Protein AF-A0A0F9RXX1-F1 (afdb_monomer)

Mean predicted aligned error: 9.65 Å

Foldseek 3Di:
DDQPADADDDDDDPPLAPLQKWKKKFFADPVRDPVNVVVVCVVLQVVLQWDWRYWYDPPPTIIMTMTGHPDSVSSVVSVVVVVVVCVDPPHMGGDHSPPPPPPDD

Radius of gyration: 13.86 Å; Cα contacts (8 Å, |Δi|>4): 162; chains: 1; bounding box: 30×43×36 Å

Structure (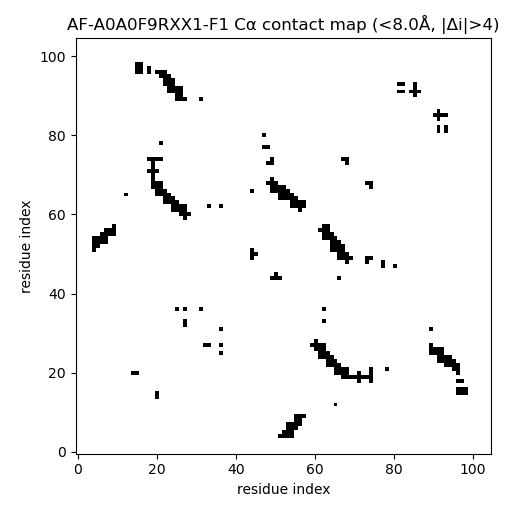mmCIF, N/CA/C/O backbone):
data_AF-A0A0F9RXX1-F1
#
_entry.id   AF-A0A0F9RXX1-F1
#
loop_
_atom_site.group_PDB
_atom_site.id
_atom_site.type_symbol
_atom_site.label_atom_id
_atom_site.label_alt_id
_atom_site.label_comp_id
_atom_site.label_asym_id
_atom_site.label_entity_id
_atom_site.label_seq_id
_atom_site.pdbx_PDB_ins_code
_atom_site.Cartn_x
_atom_site.Cartn_y
_atom_site.Cartn_z
_atom_site.occupancy
_atom_site.B_iso_or_equiv
_atom_site.auth_seq_id
_atom_site.auth_comp_id
_atom_site.auth_asym_id
_atom_site.auth_atom_id
_atom_site.pdbx_PDB_model_num
ATOM 1 N N . MET A 1 1 ? -2.436 15.608 -16.703 1.00 33.91 1 MET A N 1
ATOM 2 C CA . MET A 1 1 ? -3.454 14.572 -16.421 1.00 33.91 1 MET A CA 1
ATOM 3 C C . MET A 1 1 ? -3.519 14.367 -14.919 1.00 33.91 1 MET A C 1
ATOM 5 O O . MET A 1 1 ? -2.491 14.049 -14.336 1.00 33.91 1 MET A O 1
ATOM 9 N N . LYS A 1 2 ? -4.673 14.609 -14.289 1.00 34.03 2 LYS A N 1
ATOM 10 C CA . LYS A 1 2 ? -4.929 14.162 -12.915 1.00 34.03 2 LYS A CA 1
ATOM 11 C C . LYS A 1 2 ? -5.446 12.728 -13.027 1.00 34.03 2 LYS A C 1
ATOM 13 O O . LYS A 1 2 ? -6.387 12.495 -13.773 1.00 34.03 2 LYS A O 1
ATOM 18 N N . LEU A 1 3 ? -4.754 11.779 -12.407 1.00 41.56 3 LEU A N 1
ATOM 19 C CA . LEU A 1 3 ? -5.248 10.413 -12.267 1.00 41.56 3 LEU A CA 1
ATOM 20 C C . LEU A 1 3 ? -6.239 10.437 -11.107 1.00 41.56 3 LEU A C 1
ATOM 22 O O . LEU A 1 3 ? -5.826 10.628 -9.964 1.00 41.56 3 LEU A O 1
ATOM 26 N N . ASP A 1 4 ? -7.525 10.333 -11.425 1.00 45.31 4 ASP A N 1
ATOM 27 C CA . ASP A 1 4 ? -8.573 10.163 -10.426 1.00 45.31 4 ASP A CA 1
ATOM 28 C C . ASP A 1 4 ? -8.307 8.863 -9.653 1.00 45.31 4 ASP A C 1
ATOM 30 O O . ASP A 1 4 ? -8.056 7.813 -10.249 1.00 45.31 4 ASP A O 1
ATOM 34 N N . GLU A 1 5 ? -8.278 8.948 -8.319 1.00 51.69 5 GLU A N 1
ATOM 35 C CA . GLU A 1 5 ? -8.159 7.783 -7.438 1.00 51.69 5 GLU A CA 1
ATOM 36 C C . GLU A 1 5 ? -9.361 6.860 -7.710 1.00 51.69 5 GLU A C 1
ATOM 38 O O . GLU A 1 5 ? -10.485 7.190 -7.340 1.00 51.69 5 GLU A O 1
ATOM 43 N N . ILE A 1 6 ? -9.148 5.718 -8.369 1.00 58.66 6 ILE A N 1
ATOM 44 C CA . ILE A 1 6 ? -10.227 4.761 -8.644 1.00 58.66 6 ILE A CA 1
ATOM 45 C C . ILE A 1 6 ? -10.452 3.919 -7.382 1.00 58.66 6 ILE A C 1
ATOM 47 O O . ILE A 1 6 ? -9.615 3.085 -7.025 1.00 58.66 6 ILE A O 1
ATOM 51 N N . GLU A 1 7 ? -11.581 4.132 -6.707 1.00 54.44 7 GLU A N 1
ATOM 52 C CA . GLU A 1 7 ? -12.119 3.183 -5.729 1.00 54.44 7 GLU A CA 1
ATOM 53 C C . GLU A 1 7 ? -12.779 2.043 -6.503 1.00 54.44 7 GLU A C 1
ATOM 55 O O . GLU A 1 7 ? -13.752 2.257 -7.222 1.00 54.44 7 GLU A O 1
ATOM 60 N N . THR A 1 8 ? -12.199 0.843 -6.430 1.00 55.31 8 THR A N 1
ATOM 61 C CA . THR A 1 8 ? -12.719 -0.313 -7.172 1.00 55.31 8 THR A CA 1
ATOM 62 C C . THR A 1 8 ? -13.281 -1.330 -6.189 1.00 55.31 8 THR A C 1
ATOM 64 O O . THR A 1 8 ? -12.537 -1.923 -5.407 1.00 55.31 8 THR A O 1
ATOM 67 N N . GLU A 1 9 ? -14.597 -1.527 -6.226 1.00 53.41 9 GLU A N 1
ATOM 68 C CA . GLU A 1 9 ? -15.256 -2.672 -5.602 1.00 53.41 9 GLU A CA 1
ATOM 69 C C . GLU A 1 9 ? -15.034 -3.890 -6.519 1.00 53.41 9 GLU A C 1
ATOM 71 O O . GLU A 1 9 ? -15.354 -3.863 -7.704 1.00 53.41 9 GLU A O 1
ATOM 76 N N . GLU A 1 10 ? -14.384 -4.930 -5.993 1.00 46.94 10 GLU A N 1
ATOM 77 C CA . GLU A 1 10 ? -14.300 -6.273 -6.597 1.00 46.94 10 GLU A CA 1
ATOM 78 C C . GLU A 1 10 ? -13.586 -6.448 -7.953 1.00 46.94 10 GLU A C 1
ATOM 80 O O . GLU A 1 10 ? -13.932 -7.333 -8.737 1.00 46.94 10 GLU A O 1
ATOM 85 N N . ARG A 1 11 ? -12.510 -5.707 -8.238 1.00 47.19 11 ARG A N 1
ATOM 86 C CA . ARG A 1 11 ? -11.548 -6.172 -9.256 1.00 47.19 11 ARG A CA 1
ATOM 87 C C . ARG A 1 11 ? -10.304 -6.726 -8.591 1.00 47.19 11 ARG A C 1
ATOM 89 O O . ARG A 1 11 ? -9.557 -5.989 -7.953 1.00 47.19 11 ARG A O 1
ATOM 96 N N . LEU A 1 12 ? -10.073 -8.027 -8.788 1.00 51.41 12 LEU A N 1
ATOM 97 C CA . LEU A 1 12 ? -8.745 -8.610 -8.621 1.00 51.41 12 LEU A CA 1
ATOM 98 C C . LEU A 1 12 ? -7.746 -7.724 -9.382 1.00 51.41 12 LEU A C 1
ATOM 100 O O . LEU A 1 12 ? -8.040 -7.344 -10.521 1.00 51.41 12 LEU A O 1
ATOM 104 N N . PRO A 1 13 ? -6.617 -7.348 -8.766 1.00 54.00 13 PRO A N 1
ATOM 105 C CA . PRO A 1 13 ? -5.747 -6.343 -9.341 1.00 54.00 13 PRO A CA 1
ATOM 106 C C . PRO A 1 13 ? -5.346 -6.651 -10.788 1.00 54.00 13 PRO A C 1
ATOM 108 O O . PRO A 1 13 ? -4.959 -7.759 -11.126 1.00 54.00 13 PRO A O 1
ATOM 111 N N . SER A 1 14 ? -5.453 -5.681 -11.689 1.00 53.91 14 SER A N 1
ATOM 112 C CA . SER A 1 14 ? -5.222 -5.911 -13.124 1.00 53.91 14 SER A CA 1
ATOM 113 C C . SER A 1 14 ? -3.738 -6.009 -13.512 1.00 53.91 14 SER A C 1
ATOM 115 O O . SER A 1 14 ? -3.428 -6.298 -14.664 1.00 53.91 14 SER A O 1
ATOM 117 N N . GLY A 1 15 ? -2.814 -5.755 -12.578 1.00 51.47 15 GLY A N 1
ATOM 118 C CA . GLY A 1 15 ? -1.370 -5.671 -12.821 1.00 51.47 15 GLY A CA 1
ATOM 119 C C . GLY A 1 15 ? -0.535 -6.845 -12.293 1.00 51.47 15 GLY A C 1
ATOM 120 O O . GLY A 1 15 ? 0.676 -6.687 -12.171 1.00 51.47 15 GLY A O 1
ATOM 121 N N . PHE A 1 16 ? -1.126 -8.020 -12.009 1.00 58.69 16 PHE A N 1
ATOM 122 C CA . PHE A 1 16 ? -0.423 -9.177 -11.404 1.00 58.69 16 PHE A CA 1
ATOM 123 C C . PHE A 1 16 ? 0.872 -9.619 -12.120 1.00 58.69 16 PHE A C 1
ATOM 125 O O . PHE A 1 16 ? 1.682 -10.330 -11.522 1.00 58.69 16 PHE A O 1
ATOM 132 N N . SER A 1 17 ? 1.076 -9.238 -13.384 1.00 64.75 17 SER A N 1
ATOM 133 C CA . SER A 1 17 ? 2.230 -9.634 -14.197 1.00 64.75 17 SER A CA 1
ATOM 134 C C . SER A 1 17 ? 3.352 -8.594 -14.293 1.00 64.75 17 SER A C 1
ATOM 136 O O . SER A 1 17 ? 4.440 -8.949 -14.740 1.00 64.75 17 SER A O 1
ATOM 138 N N . ASP A 1 18 ? 3.127 -7.326 -13.928 1.00 79.38 18 ASP A N 1
ATOM 139 C CA . ASP A 1 18 ? 4.164 -6.289 -14.037 1.00 79.38 18 ASP A CA 1
ATOM 140 C C . ASP A 1 18 ? 4.949 -6.186 -12.712 1.00 79.38 18 ASP A C 1
ATOM 142 O O . ASP A 1 18 ? 4.382 -5.814 -11.682 1.00 79.38 18 ASP A O 1
ATOM 146 N N . PRO A 1 19 ? 6.265 -6.484 -12.707 1.00 82.19 19 PRO A N 1
ATOM 147 C CA . PRO A 1 19 ? 7.076 -6.531 -11.487 1.00 82.19 19 PRO A CA 1
ATOM 148 C C . PRO A 1 19 ? 7.282 -5.157 -10.831 1.00 82.19 19 PRO A C 1
ATOM 150 O O . PRO A 1 19 ? 7.873 -5.065 -9.754 1.00 82.19 19 PRO A O 1
ATOM 153 N N . ARG A 1 20 ? 6.822 -4.077 -11.472 1.00 86.12 20 ARG A N 1
ATOM 154 C CA . ARG A 1 20 ? 6.796 -2.728 -10.906 1.00 86.12 20 ARG A CA 1
ATOM 155 C C . ARG A 1 20 ? 5.589 -2.477 -10.013 1.00 86.12 20 ARG A C 1
ATOM 157 O O . ARG A 1 20 ? 5.544 -1.428 -9.378 1.00 86.12 20 ARG A O 1
ATOM 164 N N . TYR A 1 21 ? 4.613 -3.378 -9.974 1.00 85.69 21 TYR A N 1
ATOM 165 C CA . TYR A 1 21 ? 3.463 -3.249 -9.092 1.00 85.69 21 TYR A CA 1
ATOM 166 C C . TYR A 1 21 ? 3.730 -3.905 -7.739 1.00 85.69 21 TYR A C 1
ATOM 168 O O . TYR A 1 21 ? 4.255 -5.016 -7.650 1.00 85.69 21 TYR A O 1
ATOM 176 N N . LEU A 1 22 ? 3.333 -3.218 -6.669 1.00 85.31 22 LEU A N 1
ATOM 177 C CA . LEU A 1 22 ? 3.188 -3.811 -5.346 1.00 85.31 22 LEU A CA 1
ATOM 178 C C . LEU A 1 22 ? 1.735 -3.753 -4.900 1.00 85.31 22 LEU A C 1
ATOM 180 O O . LEU A 1 22 ? 1.092 -2.705 -4.964 1.00 85.31 22 LEU A O 1
ATOM 184 N N . TYR A 1 23 ? 1.293 -4.877 -4.351 1.00 84.12 23 TYR A N 1
ATOM 185 C CA . TYR A 1 23 ? 0.010 -5.030 -3.693 1.00 84.12 23 TYR A CA 1
ATOM 186 C C . TYR A 1 23 ? 0.244 -5.250 -2.205 1.00 84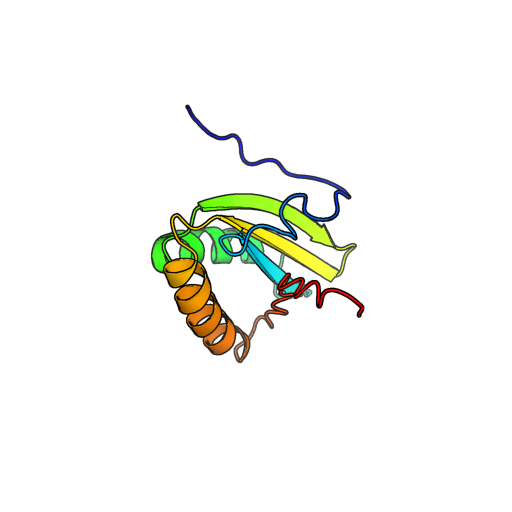.12 23 TYR A C 1
ATOM 188 O O . TYR A 1 23 ? 1.154 -5.978 -1.797 1.00 84.12 23 TYR A O 1
ATOM 196 N N . TYR A 1 24 ? -0.546 -4.585 -1.375 1.00 81.56 24 TYR A N 1
ATOM 197 C CA . TYR A 1 24 ? -0.573 -4.871 0.050 1.00 81.56 24 TYR A CA 1
ATOM 198 C C . TYR A 1 24 ? -1.942 -4.579 0.630 1.00 81.56 24 TYR A C 1
ATOM 200 O O . TYR A 1 24 ? -2.700 -3.752 0.125 1.00 81.56 24 TYR A O 1
ATOM 208 N N . GLU A 1 25 ? -2.205 -5.262 1.726 1.00 84.56 25 GLU A N 1
ATOM 209 C CA . GLU A 1 25 ? -3.422 -5.199 2.497 1.00 84.56 25 GLU A CA 1
ATOM 210 C C . GLU A 1 25 ? -3.112 -4.668 3.897 1.00 84.56 25 GLU A C 1
ATOM 212 O O . GLU A 1 25 ? -2.092 -5.003 4.514 1.00 84.56 25 GLU A O 1
ATOM 217 N N . LEU A 1 26 ? -4.000 -3.810 4.382 1.00 84.06 26 LEU A N 1
ATOM 218 C CA . LEU A 1 26 ? -4.054 -3.370 5.765 1.00 84.06 26 LEU A CA 1
ATOM 219 C C . LEU A 1 26 ? -5.286 -3.989 6.409 1.00 84.06 26 LEU A C 1
ATOM 221 O O . LEU A 1 26 ? -6.403 -3.674 5.995 1.00 84.06 26 LEU A O 1
ATOM 225 N N . GLU A 1 27 ? -5.062 -4.829 7.418 1.00 84.25 27 GLU A N 1
ATOM 226 C CA . GLU A 1 27 ? -6.137 -5.353 8.260 1.00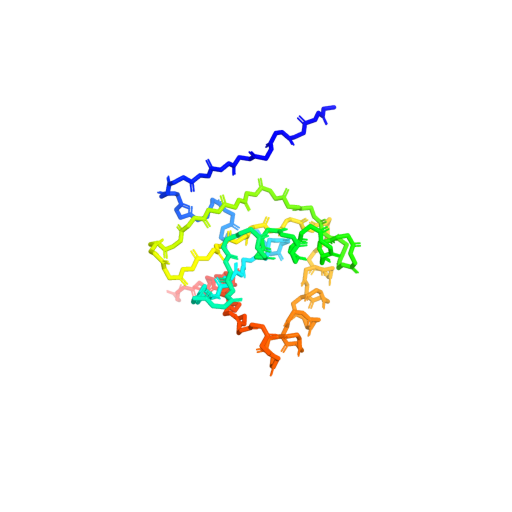 84.25 27 GLU A CA 1
ATOM 227 C C . GLU A 1 27 ? -6.777 -4.189 9.021 1.00 84.25 27 GLU A C 1
ATOM 229 O O . GLU A 1 27 ? -6.086 -3.371 9.639 1.00 84.25 27 GLU A O 1
ATOM 234 N N . LEU A 1 28 ? -8.099 -4.105 8.946 1.00 83.75 28 LEU A N 1
ATOM 235 C CA . LEU A 1 28 ? -8.905 -3.160 9.699 1.00 83.75 28 LEU A CA 1
ATOM 236 C C . LEU A 1 28 ? -9.254 -3.749 11.064 1.00 83.75 28 LEU A C 1
ATOM 238 O O . LEU A 1 28 ? -9.359 -4.960 11.241 1.00 83.75 28 LEU A O 1
ATOM 242 N N . SER A 1 29 ? -9.462 -2.873 12.036 1.00 82.62 29 SER A N 1
ATOM 243 C CA . SER A 1 29 ? -9.975 -3.241 13.354 1.00 82.62 29 SER A CA 1
ATOM 244 C C . SER A 1 29 ? -10.835 -2.112 13.911 1.00 82.62 29 SER A C 1
ATOM 246 O O . SER A 1 29 ? -10.869 -1.018 13.346 1.00 82.62 29 SER A O 1
ATOM 248 N N . ASP A 1 30 ? -11.482 -2.344 15.053 1.00 82.69 30 ASP A N 1
ATOM 249 C CA . ASP A 1 30 ? -12.247 -1.303 15.755 1.00 82.69 30 ASP A CA 1
ATOM 250 C C . ASP A 1 30 ? -11.386 -0.069 16.093 1.00 82.69 30 ASP A C 1
ATOM 252 O O . ASP A 1 30 ? -11.874 1.059 16.103 1.00 82.69 30 ASP A O 1
ATOM 256 N N . GLU A 1 31 ? -10.083 -0.272 16.314 1.00 83.75 31 GLU A N 1
ATOM 257 C CA . GLU A 1 31 ? -9.103 0.785 16.603 1.00 83.75 31 GLU A CA 1
ATOM 258 C C . GLU A 1 31 ? -8.388 1.317 15.347 1.00 83.75 31 GLU A C 1
ATOM 260 O O . GLU A 1 31 ? -7.675 2.321 15.418 1.00 83.75 31 GLU A O 1
ATOM 265 N N . PHE A 1 32 ? -8.529 0.645 14.199 1.00 84.62 32 PHE A N 1
ATOM 266 C CA . PHE A 1 32 ? -7.854 0.997 12.953 1.00 84.62 32 PHE A CA 1
ATOM 267 C C . PHE A 1 32 ? -8.839 1.015 11.789 1.00 84.62 32 PHE A C 1
ATOM 269 O O . PHE A 1 32 ? -9.093 0.013 11.115 1.00 84.62 32 PHE A O 1
ATOM 276 N N . THR A 1 33 ? -9.394 2.199 11.550 1.00 87.62 33 THR A N 1
ATOM 277 C CA . THR A 1 33 ? -10.475 2.378 10.587 1.00 87.62 33 THR A CA 1
ATOM 278 C C . THR A 1 33 ? -9.960 2.489 9.153 1.00 87.62 33 THR A C 1
ATOM 280 O O . THR A 1 33 ? -8.786 2.758 8.879 1.00 87.62 33 THR A O 1
ATOM 283 N N . ARG A 1 34 ? -10.884 2.407 8.192 1.00 86.50 34 ARG A N 1
ATOM 284 C CA . ARG A 1 34 ? -10.615 2.705 6.773 1.00 86.50 34 ARG A CA 1
ATOM 285 C C . ARG A 1 34 ? -9.991 4.084 6.576 1.00 86.50 34 ARG A C 1
ATOM 287 O O . ARG A 1 34 ? -9.137 4.276 5.708 1.00 86.50 34 ARG A O 1
ATOM 294 N N . GLN A 1 35 ? -10.423 5.064 7.367 1.00 87.56 35 GLN A N 1
ATOM 295 C CA . GLN A 1 35 ? -9.893 6.416 7.279 1.00 87.56 35 GLN A CA 1
ATOM 296 C C . GLN A 1 35 ? -8.426 6.455 7.720 1.00 87.56 35 GLN A C 1
ATOM 298 O O . GLN A 1 35 ? -7.621 7.154 7.101 1.00 87.56 35 GLN A O 1
ATOM 303 N N . ASP A 1 36 ? -8.065 5.681 8.742 1.00 87.31 36 ASP A N 1
ATOM 304 C CA . ASP A 1 36 ? -6.693 5.578 9.238 1.00 87.31 36 ASP A CA 1
ATOM 305 C C . ASP A 1 36 ? -5.793 4.847 8.247 1.00 87.31 36 ASP A C 1
ATOM 307 O O . ASP A 1 36 ? -4.701 5.332 7.947 1.00 87.31 36 ASP A O 1
ATOM 311 N N . ALA A 1 37 ? -6.291 3.767 7.641 1.00 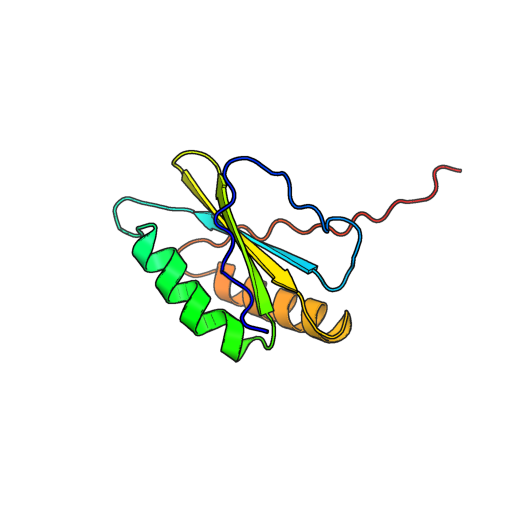86.50 37 ALA A N 1
ATOM 312 C CA . ALA A 1 37 ? -5.622 3.056 6.556 1.00 86.50 37 ALA A CA 1
ATOM 313 C C . ALA A 1 37 ? -5.301 3.996 5.379 1.00 86.50 37 ALA A C 1
ATOM 315 O O . ALA A 1 37 ? -4.145 4.121 4.966 1.00 86.50 37 ALA A O 1
ATOM 316 N N . ASN A 1 38 ? -6.292 4.759 4.912 1.00 87.56 38 ASN A N 1
ATOM 317 C CA . ASN A 1 38 ? -6.111 5.732 3.835 1.00 87.56 38 ASN A CA 1
ATOM 318 C C . ASN A 1 38 ? -5.136 6.859 4.215 1.00 87.56 38 ASN A C 1
ATOM 320 O O . ASN A 1 38 ? -4.282 7.244 3.412 1.00 87.56 38 ASN A O 1
ATOM 324 N N . LYS A 1 39 ? -5.229 7.395 5.440 1.00 89.00 39 LYS A N 1
ATOM 325 C CA . LYS A 1 39 ? -4.296 8.417 5.951 1.00 89.00 39 LYS A CA 1
ATOM 326 C C . LYS A 1 39 ? -2.866 7.884 6.011 1.00 89.00 39 LYS A C 1
ATOM 328 O O . LYS A 1 39 ? -1.932 8.603 5.654 1.00 89.00 39 LYS A O 1
ATOM 333 N N . LEU A 1 40 ? -2.690 6.647 6.466 1.00 87.50 40 LEU A N 1
ATOM 334 C CA . LEU A 1 40 ? -1.395 5.987 6.545 1.00 87.50 40 LEU A CA 1
ATOM 335 C C . LEU A 1 40 ? -0.794 5.819 5.148 1.00 87.50 40 LEU A C 1
ATOM 337 O O . LEU A 1 40 ? 0.338 6.244 4.924 1.00 87.50 40 LEU A O 1
ATOM 341 N N . VAL A 1 41 ? -1.562 5.296 4.192 1.00 87.19 41 VAL A N 1
ATOM 342 C CA . VAL A 1 41 ? -1.099 5.102 2.812 1.00 87.19 41 VAL A CA 1
ATOM 343 C C . VAL A 1 41 ? -0.750 6.425 2.135 1.00 87.19 41 VAL A C 1
ATOM 345 O O . VAL A 1 41 ? 0.331 6.535 1.558 1.00 87.19 41 VAL A O 1
ATOM 348 N N . LYS A 1 42 ? -1.570 7.472 2.295 1.00 87.81 42 LYS A N 1
ATOM 349 C CA . LYS A 1 42 ? -1.259 8.818 1.777 1.00 87.81 42 LYS A CA 1
ATOM 350 C C . LYS A 1 42 ? 0.060 9.381 2.319 1.00 87.81 42 LYS A C 1
ATOM 352 O O . LYS A 1 42 ? 0.753 10.097 1.604 1.00 87.81 42 LYS A O 1
ATOM 357 N N . LYS A 1 43 ? 0.436 9.048 3.559 1.00 87.19 43 LYS A N 1
ATOM 358 C CA . LYS A 1 43 ? 1.730 9.436 4.152 1.00 87.19 43 LYS A CA 1
ATOM 359 C C . LYS A 1 43 ? 2.881 8.522 3.728 1.00 87.19 43 LYS A C 1
ATOM 361 O O . LYS A 1 43 ? 4.028 8.965 3.687 1.00 87.19 43 LYS A O 1
ATOM 366 N N . LEU A 1 44 ? 2.594 7.251 3.465 1.00 85.81 44 LEU A N 1
ATOM 367 C CA . LEU A 1 44 ? 3.583 6.215 3.189 1.00 85.81 44 LEU A CA 1
ATOM 368 C C . LEU A 1 44 ? 4.041 6.219 1.727 1.00 85.81 44 LEU A C 1
ATOM 370 O O . LEU A 1 44 ? 5.244 6.173 1.483 1.00 85.81 44 LEU A O 1
ATOM 374 N N . VAL A 1 45 ? 3.110 6.325 0.774 1.00 86.88 45 VAL A N 1
ATOM 375 C CA . VAL A 1 45 ? 3.375 6.265 -0.678 1.00 86.88 45 VAL A CA 1
ATOM 376 C C . VAL A 1 45 ? 4.455 7.268 -1.118 1.00 86.88 45 VAL A C 1
ATOM 378 O O . VAL A 1 45 ? 5.419 6.836 -1.755 1.00 86.88 45 VAL A O 1
ATOM 381 N N . PRO A 1 46 ? 4.410 8.558 -0.716 1.00 86.06 46 PRO A N 1
ATOM 382 C CA . PRO A 1 46 ? 5.446 9.519 -1.099 1.00 86.06 46 PRO A CA 1
ATOM 383 C C . PRO A 1 46 ? 6.827 9.190 -0.518 1.00 86.06 46 PRO A C 1
ATOM 385 O O . PRO A 1 46 ? 7.841 9.543 -1.108 1.00 86.06 46 PRO A O 1
ATOM 388 N N . ARG A 1 47 ? 6.886 8.506 0.635 1.00 86.38 47 ARG A N 1
ATOM 389 C CA . ARG A 1 47 ? 8.150 8.131 1.295 1.00 86.38 47 ARG A CA 1
ATOM 390 C C . ARG A 1 47 ? 8.822 6.933 0.642 1.00 86.38 47 ARG A C 1
ATOM 392 O O . ARG A 1 47 ? 10.038 6.809 0.726 1.00 86.38 47 ARG A O 1
ATOM 399 N N . ILE A 1 48 ? 8.034 6.043 0.045 1.00 85.19 48 ILE A N 1
ATOM 400 C CA . ILE A 1 48 ? 8.541 4.844 -0.629 1.00 85.19 48 ILE A CA 1
ATOM 401 C C . ILE A 1 48 ? 8.712 5.047 -2.143 1.00 85.19 48 ILE A C 1
ATOM 403 O O . ILE A 1 48 ? 9.259 4.175 -2.799 1.00 85.19 48 ILE A O 1
ATOM 407 N N . GLY A 1 49 ? 8.310 6.197 -2.699 1.00 83.44 49 GLY A N 1
ATOM 408 C CA . GLY A 1 49 ? 8.624 6.582 -4.084 1.00 83.44 49 GLY A CA 1
ATOM 409 C C . GLY A 1 49 ? 7.741 5.936 -5.157 1.00 83.44 49 GLY A C 1
ATOM 410 O O . GLY A 1 49 ? 8.147 5.845 -6.311 1.00 83.44 49 GLY A O 1
ATOM 411 N N . GLY A 1 50 ? 6.544 5.474 -4.789 1.00 88.00 50 GLY A N 1
ATOM 412 C CA . GLY A 1 50 ? 5.580 4.889 -5.725 1.00 88.00 50 GLY A CA 1
ATOM 413 C C . GLY A 1 50 ? 4.394 5.807 -6.020 1.00 88.00 50 GLY A C 1
ATOM 414 O O . GLY A 1 50 ? 4.216 6.848 -5.390 1.00 88.00 50 GLY A O 1
ATOM 415 N N . MET A 1 51 ? 3.549 5.393 -6.959 1.00 90.06 51 MET A N 1
ATOM 416 C CA . MET A 1 51 ? 2.281 6.042 -7.283 1.00 90.06 51 MET A CA 1
ATOM 417 C C . MET A 1 51 ? 1.121 5.111 -6.933 1.00 90.06 51 MET A C 1
ATOM 419 O O . MET A 1 51 ? 1.027 4.010 -7.474 1.00 90.06 51 MET A O 1
ATOM 423 N N . LEU A 1 52 ? 0.221 5.567 -6.060 1.00 89.94 52 LEU A N 1
ATOM 424 C CA . LEU A 1 52 ? -1.031 4.865 -5.783 1.00 89.94 52 LEU A CA 1
ATOM 425 C C . LEU A 1 52 ? -1.884 4.849 -7.061 1.00 89.94 52 LEU A C 1
ATOM 427 O O . LEU A 1 52 ? -2.187 5.904 -7.616 1.00 89.94 52 LEU A O 1
ATOM 431 N N . ARG A 1 53 ? -2.225 3.655 -7.547 1.00 88.50 53 ARG A N 1
ATOM 432 C CA . ARG A 1 53 ? -3.021 3.448 -8.768 1.00 88.50 53 ARG A CA 1
ATOM 433 C C . ARG A 1 53 ? -4.476 3.182 -8.452 1.00 88.50 53 ARG A C 1
ATOM 435 O O . ARG A 1 53 ? -5.355 3.774 -9.070 1.00 88.50 53 ARG A O 1
ATOM 442 N N . SER A 1 54 ? -4.703 2.288 -7.505 1.00 84.75 54 SER A N 1
ATOM 443 C CA . SER A 1 54 ? -6.028 1.883 -7.081 1.00 84.75 54 SER A CA 1
ATOM 444 C C . SER A 1 54 ? -5.997 1.473 -5.614 1.00 84.75 54 SER A C 1
ATOM 446 O O . SER A 1 54 ? -4.943 1.198 -5.027 1.00 84.75 54 SER A O 1
ATOM 448 N N . LYS A 1 55 ? -7.175 1.508 -5.008 1.00 87.62 55 LYS A N 1
ATOM 449 C CA . LYS A 1 55 ? -7.430 1.044 -3.651 1.00 87.62 55 LYS A CA 1
ATOM 450 C C . LYS A 1 55 ? -8.826 0.441 -3.621 1.00 87.62 55 LYS A C 1
ATOM 452 O O . LYS A 1 55 ? -9.694 0.829 -4.410 1.00 87.62 55 LYS A O 1
ATOM 457 N N . GLY A 1 56 ? -9.055 -0.457 -2.684 1.00 84.00 56 GLY A N 1
ATOM 458 C CA . GLY A 1 56 ? -10.368 -1.045 -2.505 1.00 84.00 56 GLY A CA 1
ATOM 459 C C . GLY A 1 56 ? -10.471 -1.818 -1.209 1.00 84.00 56 GLY A C 1
ATOM 460 O O . GLY A 1 56 ? -9.556 -1.829 -0.384 1.00 84.00 56 GLY A O 1
ATOM 461 N N . HIS A 1 57 ? -11.617 -2.458 -1.042 1.00 80.31 57 HIS A N 1
ATOM 462 C CA . HIS A 1 57 ? -11.930 -3.249 0.136 1.00 80.31 57 HIS A CA 1
ATOM 463 C C . HIS A 1 57 ? -11.766 -4.730 -0.190 1.00 80.31 57 HIS A C 1
ATOM 465 O O . HIS A 1 57 ? -12.103 -5.170 -1.291 1.00 80.31 57 HIS A O 1
ATOM 471 N N . LEU A 1 58 ? -11.252 -5.490 0.773 1.00 69.56 58 LEU A N 1
ATOM 472 C CA . LEU A 1 58 ? -11.289 -6.945 0.763 1.00 69.56 58 LEU A CA 1
ATOM 473 C C . LEU A 1 58 ? -12.297 -7.370 1.843 1.00 69.56 58 LEU A C 1
ATOM 475 O O . LEU A 1 58 ? -11.949 -7.576 3.003 1.00 69.56 58 LEU A O 1
ATOM 479 N N . GLY A 1 59 ? -13.586 -7.368 1.492 1.00 68.69 59 GLY A N 1
ATOM 480 C CA . GLY A 1 59 ? -14.670 -7.578 2.459 1.00 68.69 59 GLY A CA 1
ATOM 481 C C . GLY A 1 59 ? -14.742 -6.492 3.545 1.00 68.69 59 GLY A C 1
ATOM 482 O O . GLY A 1 59 ? -14.499 -5.311 3.286 1.00 68.69 59 GLY A O 1
ATOM 483 N N . THR A 1 60 ? -15.110 -6.878 4.771 1.00 64.50 60 THR A N 1
ATOM 484 C CA . THR A 1 60 ? -15.180 -5.971 5.934 1.00 64.50 60 THR A CA 1
ATOM 485 C C . THR A 1 60 ? -13.850 -5.805 6.666 1.00 64.50 60 THR A C 1
ATOM 487 O O . THR A 1 60 ? -13.714 -4.869 7.451 1.00 64.50 60 THR A O 1
ATOM 490 N N . GLU A 1 61 ? -12.882 -6.686 6.414 1.00 74.69 61 GLU A N 1
ATOM 491 C CA . GLU A 1 61 ? -11.718 -6.884 7.286 1.00 74.69 61 GLU A CA 1
ATOM 492 C C . GLU A 1 61 ? -10.432 -6.234 6.765 1.00 74.69 61 GLU A C 1
ATOM 494 O O . GLU A 1 61 ? -9.479 -6.087 7.526 1.00 74.69 61 GLU A O 1
ATOM 499 N N . GLY A 1 62 ? -10.391 -5.791 5.505 1.00 79.75 62 GLY A N 1
ATOM 500 C CA . GLY A 1 62 ? -9.154 -5.303 4.901 1.00 79.75 62 GLY A CA 1
ATOM 501 C C . GLY A 1 62 ? -9.336 -4.181 3.885 1.00 79.75 62 GLY A C 1
ATOM 502 O O . GLY A 1 62 ? -10.331 -4.101 3.162 1.00 79.75 62 GLY A O 1
ATOM 503 N N . MET A 1 63 ? -8.327 -3.313 3.808 1.00 85.31 63 MET A N 1
ATOM 504 C CA . MET A 1 63 ? -8.128 -2.372 2.703 1.00 85.31 63 MET A CA 1
ATOM 505 C C . MET A 1 63 ? -6.927 -2.816 1.880 1.00 85.31 63 MET A C 1
ATOM 507 O O . MET A 1 63 ? -5.826 -2.921 2.423 1.00 85.31 63 MET A O 1
ATOM 511 N N . TRP A 1 64 ? -7.101 -3.001 0.575 1.00 86.25 64 TRP A N 1
ATOM 512 C CA . TRP A 1 64 ? -5.999 -3.286 -0.338 1.00 86.25 64 TRP A CA 1
ATOM 513 C C . TRP A 1 64 ? -5.599 -2.038 -1.126 1.00 8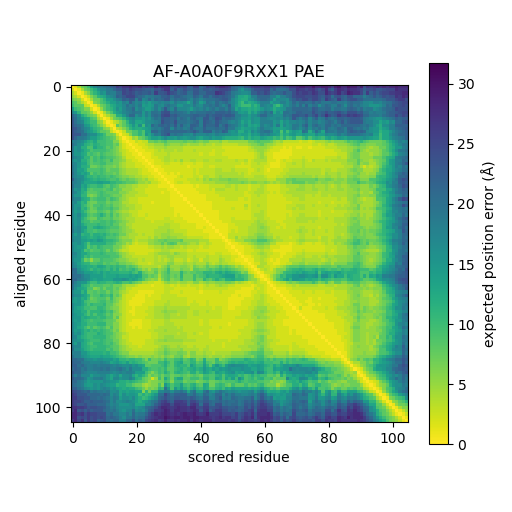6.25 64 TRP A C 1
ATOM 515 O O . TRP A 1 64 ? -6.410 -1.147 -1.395 1.00 86.25 64 TRP A O 1
ATOM 525 N N . TYR A 1 65 ? -4.324 -1.982 -1.498 1.00 86.56 65 TYR A N 1
ATOM 526 C CA . TYR A 1 65 ? -3.729 -0.874 -2.233 1.00 86.56 65 TYR A CA 1
ATOM 527 C C . TYR A 1 65 ? -2.813 -1.397 -3.332 1.00 86.56 65 TYR A C 1
ATOM 529 O O . TYR A 1 65 ? -2.054 -2.346 -3.128 1.00 86.56 65 TYR A O 1
ATOM 537 N N . GLU A 1 66 ? -2.857 -0.731 -4.480 1.00 87.56 66 GLU A N 1
ATOM 538 C CA . GLU A 1 66 ? -1.996 -0.981 -5.629 1.00 87.56 66 GLU A CA 1
ATOM 539 C C . GLU A 1 66 ? -1.058 0.204 -5.840 1.00 87.56 66 GLU A C 1
ATOM 541 O O . GLU A 1 66 ? -1.498 1.323 -6.120 1.00 87.56 66 GLU A O 1
ATOM 546 N N . ILE A 1 67 ? 0.247 -0.043 -5.750 1.00 88.19 67 ILE A N 1
ATOM 547 C CA . ILE A 1 67 ? 1.271 0.964 -6.022 1.00 88.19 67 ILE A CA 1
ATOM 548 C C . ILE A 1 67 ? 2.071 0.559 -7.251 1.00 88.19 67 ILE A C 1
ATOM 550 O O . ILE A 1 67 ? 2.663 -0.516 -7.286 1.00 88.19 67 ILE A O 1
ATOM 554 N N . LEU A 1 68 ? 2.144 1.466 -8.220 1.00 88.88 68 LEU A N 1
ATOM 555 C CA . LEU A 1 68 ? 3.043 1.367 -9.362 1.00 88.88 68 LEU A CA 1
ATOM 556 C C . LEU A 1 68 ? 4.333 2.136 -9.081 1.00 88.88 68 LEU A C 1
ATOM 558 O O . LEU A 1 68 ? 4.295 3.314 -8.723 1.00 88.88 68 LEU A O 1
ATOM 562 N N . TYR A 1 69 ? 5.466 1.487 -9.314 1.00 89.50 69 TYR A N 1
ATOM 563 C CA . TYR A 1 69 ? 6.786 2.104 -9.264 1.00 89.50 69 TYR A CA 1
ATOM 564 C C . TYR A 1 69 ? 7.315 2.405 -10.672 1.00 89.50 69 TYR A C 1
ATOM 566 O O . TYR A 1 69 ? 6.972 1.701 -11.624 1.00 89.50 69 TYR A O 1
ATOM 574 N N . PRO A 1 70 ? 8.176 3.424 -10.838 1.00 89.69 70 PRO A N 1
ATOM 575 C CA . PRO A 1 70 ? 8.837 3.670 -12.118 1.00 89.69 70 PRO A CA 1
ATOM 576 C C . PRO A 1 70 ? 9.681 2.469 -12.575 1.00 89.69 70 PRO A C 1
ATOM 578 O O . PRO A 1 70 ? 9.664 2.109 -13.755 1.00 89.69 70 PRO A O 1
ATOM 581 N N . THR A 1 71 ? 10.372 1.813 -11.635 1.00 90.00 71 THR A N 1
ATOM 582 C CA . THR A 1 71 ? 11.250 0.664 -11.897 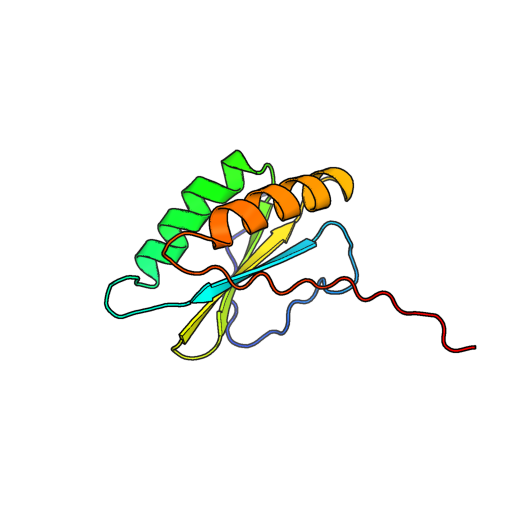1.00 90.00 71 THR A CA 1
ATOM 583 C C . THR A 1 71 ? 10.980 -0.532 -10.978 1.00 90.00 71 THR A C 1
ATOM 585 O O . THR A 1 71 ? 10.530 -0.389 -9.840 1.00 90.00 71 THR A O 1
ATOM 588 N N . GLN A 1 72 ? 11.333 -1.740 -11.441 1.00 89.50 72 GLN A N 1
ATOM 589 C CA . GLN A 1 72 ? 11.277 -2.956 -10.615 1.00 89.50 72 GLN A CA 1
ATOM 590 C C . GLN A 1 72 ? 12.180 -2.833 -9.378 1.00 89.50 72 GLN A C 1
ATOM 592 O O . GLN A 1 72 ? 11.824 -3.284 -8.293 1.00 89.50 72 GLN A O 1
ATOM 597 N N . ARG A 1 73 ? 13.344 -2.186 -9.515 1.00 88.38 73 ARG A N 1
ATOM 598 C CA . ARG A 1 73 ? 14.285 -1.988 -8.406 1.00 88.38 73 ARG A CA 1
ATOM 599 C C . ARG A 1 73 ? 13.665 -1.168 -7.270 1.00 88.38 73 ARG A C 1
ATOM 601 O O . ARG A 1 73 ? 13.871 -1.500 -6.103 1.00 88.38 73 ARG A O 1
ATOM 608 N N . GLU A 1 74 ? 12.902 -0.128 -7.594 1.00 88.75 74 GLU A N 1
ATOM 609 C CA . GLU A 1 74 ? 12.183 0.685 -6.602 1.00 88.75 74 GLU A CA 1
ATOM 610 C C . GLU A 1 74 ? 11.040 -0.094 -5.942 1.00 88.75 74 GLU A C 1
ATOM 612 O O . GLU A 1 74 ? 10.866 -0.005 -4.722 1.00 88.75 74 GLU A O 1
ATOM 617 N N . ALA A 1 75 ? 10.320 -0.923 -6.706 1.00 89.00 75 ALA A N 1
ATOM 618 C CA . ALA A 1 75 ? 9.332 -1.844 -6.148 1.00 89.00 75 ALA A CA 1
ATOM 619 C C . ALA A 1 75 ? 9.991 -2.829 -5.161 1.00 89.00 75 ALA A C 1
ATOM 621 O O . ALA A 1 75 ? 9.528 -3.012 -4.036 1.00 89.00 75 ALA A O 1
ATOM 622 N N . GLU A 1 76 ? 11.138 -3.413 -5.507 1.00 87.88 76 GLU A N 1
ATOM 623 C CA . GLU A 1 76 ? 11.868 -4.324 -4.618 1.00 87.88 76 GLU A CA 1
ATOM 624 C C . GLU A 1 76 ? 12.399 -3.642 -3.347 1.00 87.88 76 GLU A C 1
ATOM 626 O O . GLU A 1 76 ? 12.369 -4.230 -2.258 1.00 87.88 76 GLU A O 1
ATOM 631 N N . GLN A 1 77 ? 12.881 -2.402 -3.451 1.00 89.00 77 GLN A N 1
ATOM 632 C CA . GLN A 1 77 ? 13.305 -1.613 -2.292 1.00 89.00 77 GLN A CA 1
ATOM 633 C C . GLN A 1 77 ? 12.120 -1.296 -1.376 1.00 89.00 77 GLN A C 1
ATOM 635 O O . GLN A 1 77 ? 12.187 -1.540 -0.167 1.00 89.00 77 GLN A O 1
ATOM 640 N N . SER A 1 78 ? 11.009 -0.845 -1.952 1.00 88.56 78 SER A N 1
ATOM 641 C CA . SER A 1 78 ? 9.781 -0.540 -1.217 1.00 88.56 78 SER A CA 1
ATOM 642 C C . SER A 1 78 ? 9.196 -1.764 -0.535 1.00 88.56 78 SER A C 1
ATOM 644 O O . SER A 1 78 ? 8.826 -1.703 0.635 1.00 88.56 78 SER A O 1
ATOM 646 N N . LYS A 1 79 ? 9.229 -2.921 -1.199 1.00 85.31 79 LYS A N 1
ATOM 647 C CA . LYS A 1 79 ? 8.871 -4.217 -0.614 1.00 85.31 79 LYS A CA 1
ATOM 648 C C . LYS A 1 79 ? 9.641 -4.504 0.677 1.00 85.31 79 LYS A C 1
ATOM 650 O O . LYS A 1 79 ? 9.053 -4.976 1.651 1.00 85.31 79 LYS A O 1
ATOM 655 N N . LYS A 1 80 ? 10.946 -4.214 0.721 1.00 85.44 80 LYS A N 1
ATOM 656 C CA . LYS A 1 80 ? 11.761 -4.393 1.938 1.00 85.44 80 LYS A CA 1
ATOM 657 C C . LYS A 1 80 ? 11.352 -3.421 3.046 1.00 85.44 80 LYS A C 1
ATOM 659 O O . LYS A 1 80 ? 11.339 -3.823 4.208 1.00 85.44 80 LYS A O 1
ATOM 664 N N . ILE A 1 81 ? 11.015 -2.178 2.703 1.00 84.50 81 ILE A N 1
ATOM 665 C CA . ILE A 1 81 ? 10.549 -1.162 3.661 1.00 84.50 81 ILE A CA 1
ATOM 666 C C . ILE A 1 81 ? 9.197 -1.574 4.250 1.00 84.50 81 ILE A C 1
ATOM 668 O O . ILE A 1 81 ? 9.065 -1.662 5.469 1.00 84.50 81 ILE A O 1
ATOM 672 N N . LEU A 1 82 ? 8.228 -1.915 3.398 1.00 81.12 82 LEU A N 1
ATOM 673 C CA . LEU A 1 82 ? 6.893 -2.345 3.812 1.00 81.12 82 LEU A CA 1
ATOM 674 C C . LEU A 1 82 ? 6.957 -3.582 4.719 1.00 81.12 82 LEU A C 1
ATOM 676 O O . LEU A 1 82 ? 6.329 -3.596 5.771 1.00 81.12 82 LEU A O 1
ATOM 680 N N . ARG A 1 83 ? 7.797 -4.578 4.397 1.00 79.94 83 ARG A N 1
ATOM 681 C CA . ARG A 1 83 ? 8.022 -5.761 5.257 1.00 79.94 83 ARG A CA 1
ATOM 682 C C . ARG A 1 83 ? 8.598 -5.442 6.638 1.00 79.94 83 ARG A C 1
ATOM 684 O O . ARG A 1 83 ? 8.476 -6.247 7.556 1.00 79.94 83 ARG A O 1
ATOM 691 N N . ARG A 1 84 ? 9.310 -4.325 6.792 1.00 80.19 84 ARG A N 1
ATOM 692 C CA . ARG A 1 84 ? 9.800 -3.884 8.108 1.00 80.19 84 ARG A CA 1
ATOM 693 C C . ARG A 1 84 ? 8.682 -3.210 8.895 1.00 80.19 84 ARG A C 1
ATOM 695 O O . ARG A 1 84 ? 8.580 -3.440 10.093 1.00 80.19 84 ARG A O 1
ATOM 702 N N . LEU A 1 85 ? 7.840 -2.437 8.211 1.00 72.81 85 LEU A N 1
ATOM 703 C CA . LEU A 1 85 ? 6.679 -1.760 8.794 1.00 72.81 85 LEU A CA 1
ATOM 704 C C . LEU A 1 85 ? 5.564 -2.742 9.184 1.00 72.81 85 LEU A C 1
ATOM 706 O O . LEU A 1 85 ? 4.910 -2.533 10.199 1.00 72.81 85 LEU A O 1
ATOM 710 N N . SER A 1 86 ? 5.435 -3.863 8.466 1.00 68.38 86 SER A N 1
ATOM 711 C CA . SER A 1 86 ? 4.457 -4.928 8.735 1.00 68.38 86 SER A CA 1
ATOM 712 C C . SER A 1 86 ? 4.611 -5.631 10.083 1.00 68.38 86 SER A C 1
ATOM 714 O O . SER A 1 86 ? 3.748 -6.411 10.473 1.00 68.38 86 SER A O 1
ATOM 716 N N . ARG A 1 87 ? 5.722 -5.391 10.785 1.00 69.06 87 ARG A N 1
ATOM 717 C CA . ARG A 1 87 ? 5.995 -5.949 12.114 1.00 69.06 87 ARG A CA 1
ATOM 718 C C . ARG A 1 87 ? 5.401 -5.108 13.250 1.00 69.06 87 ARG A C 1
ATOM 720 O O . ARG A 1 87 ? 5.402 -5.571 14.385 1.00 69.06 87 ARG A O 1
ATOM 727 N N . GLY A 1 88 ? 4.932 -3.891 12.963 1.00 65.25 88 GLY A N 1
ATOM 728 C CA . GLY A 1 88 ? 4.217 -3.035 13.913 1.00 65.25 88 GLY A CA 1
ATOM 729 C C . GLY A 1 88 ? 2.702 -3.258 13.881 1.00 65.25 88 GLY A C 1
ATOM 730 O O . GLY A 1 88 ? 2.199 -4.016 13.057 1.00 65.25 88 GLY A O 1
ATOM 731 N N . ARG A 1 89 ? 1.968 -2.590 14.782 1.00 60.28 89 ARG A N 1
ATOM 732 C CA . ARG A 1 89 ? 0.520 -2.370 14.622 1.00 60.28 89 ARG A CA 1
ATOM 733 C C . ARG A 1 89 ? 0.301 -1.058 13.855 1.00 60.28 89 ARG A C 1
ATOM 735 O O . ARG A 1 89 ? 1.002 -0.091 14.165 1.00 60.28 89 ARG A O 1
ATOM 742 N N . PRO A 1 90 ? -0.648 -0.987 12.907 1.00 62.06 90 PRO A N 1
ATOM 743 C CA . PRO A 1 90 ? -1.514 -2.062 12.390 1.00 62.06 90 PRO A CA 1
ATOM 744 C C . PRO A 1 90 ? -0.725 -3.135 11.618 1.00 62.06 90 PRO A C 1
ATOM 746 O O . PRO A 1 90 ? 0.355 -2.847 11.106 1.00 62.06 90 PRO A O 1
ATOM 749 N N . ARG A 1 91 ? -1.246 -4.369 11.548 1.00 65.31 91 ARG A N 1
ATOM 750 C CA . ARG A 1 91 ? -0.614 -5.453 10.778 1.00 65.31 91 ARG A CA 1
ATOM 751 C C . ARG A 1 91 ? -0.757 -5.176 9.282 1.00 65.31 91 ARG A C 1
ATOM 753 O O . ARG A 1 91 ? -1.825 -4.802 8.809 1.00 65.31 91 ARG A O 1
ATOM 760 N N . PHE A 1 92 ? 0.333 -5.367 8.542 1.00 65.38 92 PHE A N 1
ATOM 761 C CA . PHE A 1 92 ? 0.329 -5.265 7.084 1.00 65.38 92 PHE A CA 1
ATOM 762 C C . PHE A 1 92 ? 0.467 -6.672 6.507 1.00 65.38 92 PHE A C 1
ATOM 764 O O . PHE A 1 92 ? 1.504 -7.315 6.701 1.00 65.38 92 PHE A O 1
ATOM 771 N N . ASN A 1 93 ? -0.522 -7.118 5.741 1.00 64.75 93 ASN A N 1
ATOM 772 C CA . ASN A 1 93 ? -0.413 -8.332 4.945 1.00 64.75 93 ASN A CA 1
ATOM 773 C C . ASN A 1 93 ? 0.009 -7.939 3.536 1.00 64.75 93 ASN A C 1
ATOM 775 O O . ASN A 1 93 ? -0.761 -7.437 2.725 1.00 64.75 93 ASN A O 1
ATOM 779 N N . ILE A 1 94 ? 1.292 -8.110 3.235 1.00 62.31 94 ILE A N 1
ATOM 780 C CA . ILE A 1 94 ? 1.808 -7.773 1.909 1.00 62.31 94 ILE A CA 1
ATOM 781 C C . ILE A 1 94 ? 1.626 -8.994 1.009 1.00 62.31 94 ILE A C 1
ATOM 783 O O . ILE A 1 94 ? 2.434 -9.926 1.051 1.00 62.31 94 ILE A O 1
ATOM 787 N N . ILE A 1 95 ? 0.559 -8.987 0.211 1.00 57.34 95 ILE A N 1
ATOM 788 C CA . ILE A 1 95 ? 0.278 -10.013 -0.794 1.00 57.34 95 ILE A CA 1
ATOM 789 C C . ILE A 1 95 ? 1.098 -9.681 -2.043 1.00 57.34 95 ILE A C 1
ATOM 791 O O . ILE A 1 95 ? 0.821 -8.726 -2.756 1.00 57.34 95 ILE A O 1
ATOM 795 N N . PHE A 1 96 ? 2.152 -10.452 -2.309 1.00 58.50 96 PHE A N 1
ATOM 796 C CA . PHE A 1 96 ? 2.997 -10.229 -3.483 1.00 58.50 96 PHE A CA 1
ATOM 797 C C . PHE A 1 96 ? 2.440 -10.958 -4.704 1.00 58.50 96 PHE A C 1
ATOM 799 O O . PHE A 1 96 ? 2.357 -12.184 -4.689 1.00 58.50 96 PHE A O 1
ATOM 806 N N . SER A 1 97 ? 2.211 -10.244 -5.806 1.00 45.44 97 SER A N 1
ATOM 807 C CA . SER A 1 97 ? 2.196 -10.862 -7.132 1.00 45.44 97 SER A CA 1
ATOM 808 C C . SER A 1 97 ? 3.613 -10.865 -7.705 1.00 45.44 97 SER A C 1
ATOM 810 O O . SER A 1 97 ? 3.993 -10.043 -8.530 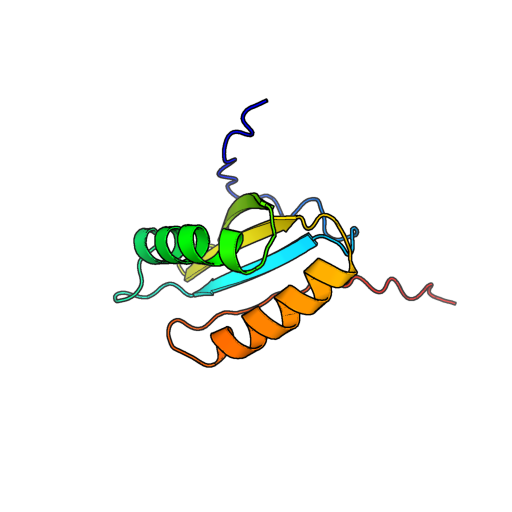1.00 45.44 97 SER A O 1
ATOM 812 N N . THR A 1 98 ? 4.445 -11.800 -7.263 1.00 42.09 98 THR A N 1
ATOM 813 C CA . THR A 1 98 ? 5.432 -12.337 -8.202 1.00 42.09 98 THR A CA 1
ATOM 814 C C . THR A 1 98 ? 4.806 -13.598 -8.743 1.00 42.09 98 THR A C 1
ATOM 816 O O . THR A 1 98 ? 5.002 -14.672 -8.172 1.00 42.09 98 THR A O 1
ATOM 819 N N . VAL A 1 99 ? 4.022 -13.480 -9.815 1.00 36.53 99 VAL A N 1
ATOM 820 C CA . VAL A 1 99 ? 3.789 -14.658 -10.642 1.00 36.53 99 VAL A CA 1
ATOM 821 C C . VAL A 1 99 ? 5.133 -14.933 -11.314 1.00 36.53 99 VAL A C 1
ATOM 823 O O . VAL A 1 99 ? 5.412 -14.460 -12.410 1.00 36.53 99 VAL A O 1
ATOM 826 N N . SER A 1 100 ? 6.012 -15.674 -10.634 1.00 34.75 100 SER A N 1
ATOM 827 C CA . SER A 1 100 ? 6.939 -16.527 -11.363 1.00 34.75 100 SER A CA 1
ATOM 828 C C . SER A 1 100 ? 6.051 -17.544 -12.058 1.00 34.75 100 SER A C 1
ATOM 830 O O . SER A 1 100 ? 5.751 -18.598 -11.499 1.00 34.75 100 SER A O 1
ATOM 832 N N . LEU A 1 101 ? 5.598 -17.212 -13.268 1.00 34.94 101 LEU A N 1
ATOM 833 C CA . LEU A 1 101 ? 5.250 -18.234 -14.235 1.00 34.94 101 LEU A CA 1
ATOM 834 C C . LEU A 1 101 ? 6.556 -18.991 -14.461 1.00 34.94 101 LEU A C 1
ATOM 836 O O . LEU A 1 101 ? 7.373 -18.614 -15.297 1.00 34.94 101 LEU A O 1
ATOM 840 N N . LYS A 1 102 ? 6.806 -20.026 -13.650 1.00 28.83 102 LYS A N 1
ATOM 841 C CA . LYS A 1 102 ? 7.663 -21.111 -14.105 1.00 28.83 102 LYS A CA 1
ATOM 842 C C . LYS A 1 102 ? 7.046 -21.531 -15.440 1.00 28.83 102 LYS A C 1
ATOM 844 O O . LYS A 1 102 ? 5.867 -21.899 -15.422 1.00 28.83 102 LYS A O 1
ATOM 849 N N . PRO A 1 103 ? 7.762 -21.460 -16.574 1.00 34.06 103 PRO A N 1
ATOM 850 C CA . PRO A 1 103 ? 7.324 -22.226 -17.723 1.00 34.06 103 PRO A CA 1
ATOM 851 C C . PRO A 1 103 ? 7.223 -23.673 -17.228 1.00 34.06 103 PRO A C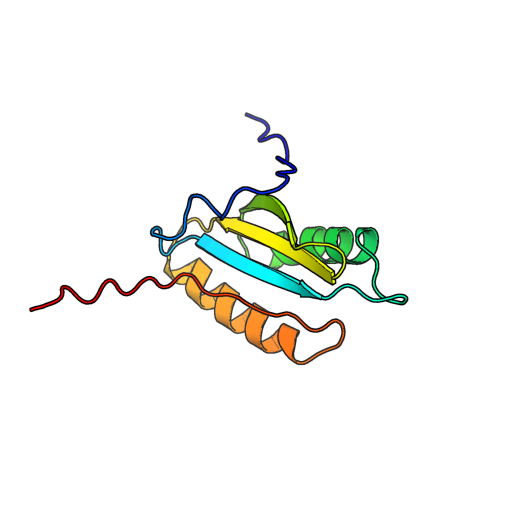 1
ATOM 853 O O . PRO A 1 103 ? 8.183 -24.207 -16.664 1.00 34.06 103 PRO A O 1
ATOM 856 N N . SER A 1 104 ? 6.020 -24.246 -17.288 1.00 31.70 104 SER A N 1
ATOM 857 C CA . SER A 1 104 ? 5.894 -25.692 -17.124 1.00 31.70 104 SER A CA 1
ATOM 858 C C . SER A 1 104 ? 6.672 -26.341 -18.275 1.00 31.70 104 SER A C 1
ATOM 860 O O . SER A 1 104 ? 6.658 -25.771 -19.368 1.00 31.70 104 SER A O 1
ATOM 862 N N . PRO A 1 105 ? 7.423 -27.419 -17.991 1.00 49.00 105 PRO A N 1
ATOM 863 C CA . PRO A 1 105 ? 8.370 -28.028 -18.923 1.00 49.00 105 PRO A CA 1
ATOM 864 C C . PRO A 1 105 ? 7.729 -28.479 -20.236 1.00 49.00 105 PRO A C 1
ATOM 866 O O . PRO A 1 105 ? 6.526 -28.828 -20.219 1.00 49.00 105 PRO A O 1
#

pLDDT: mean 72.91, std 17.92, range [28.83, 90.06]

Nearest PDB structures (foldseek):
  8y6o-assembly1_W  TM=5.432E-01  e=1.384E-01  Homo sapiens
  2cpx-assembly1_A  TM=4.380E-01  e=5.290E-02  Homo sapiens
  6z1p-assembly1_BQ  TM=5.649E-01  e=2.465E-01  Tetrahymena thermophila SB210
  1fj7-assembly1_A  TM=5.069E-01  e=2.628E-01  Mesocricetus auratus
  2ia0-assembly1_A  TM=4.802E-01  e=4.390E-01  Pyrococcus furiosus

Organism: NCBI:txid4127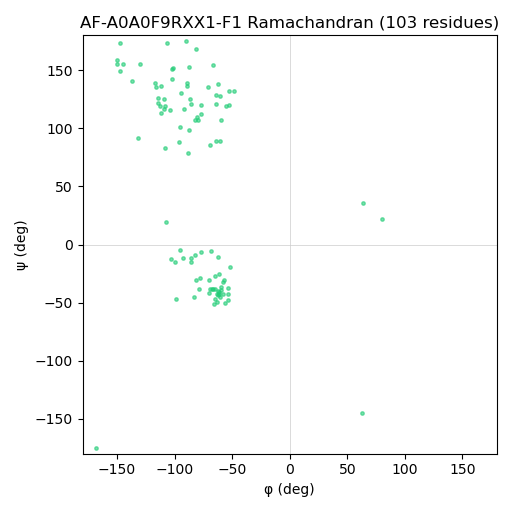55

Sequence (105 aa):
MKLDEIETEERLPSGFSDPRYLYYELELSDEFTRQDANKLVKKLVPRIGGMLRSKGHLGTEGMWYEILYPTQREAEQSKKILRRLSRGRPRFNIIFSTVSLKPSP

Solvent-accessible surface area (backbone atoms only — not comparable to full-atom values): 6145 Å² total; per-residue (Å²): 135,85,80,74,81,44,77,43,83,84,64,77,72,91,54,51,82,46,65,23,46,45,42,36,31,37,56,46,46,99,92,38,44,73,68,52,54,52,55,49,47,70,63,44,37,73,76,53,65,40,41,82,60,38,37,36,58,53,77,93,50,27,40,36,39,34,30,43,27,95,39,47,69,49,29,55,53,33,52,56,52,51,62,60,53,31,75,43,88,68,49,45,50,70,55,74,51,74,70,75,74,67,78,76,132

Secondary structure (DSSP, 8-state):
-----EE-SSPPPTTTT-TTEEEEEEE-BTTB-HHHHHHHHHHHHHHHT-EEEEEEEETTTEEEEEEE-SSHHHHHHHHHHHHHHTTSSSPEE--------PPP-